Protein AF-S9V5P2-F1 (afdb_monomer_lite)

pLDDT: mean 90.91, std 11.84, range [47.12, 98.38]

InterPro domains:
  IPR003732 D-aminoacyl-tRNA deacylase DTD [PF02580] (3-64)
  IPR003732 D-aminoacyl-tRNA deacylase DTD [PTHR10472] (3-68)
  IPR023509 D-aminoacyl-tRNA deacylase-like superfamily [G3DSA:3.50.80.10] (1-69)
  IPR023509 D-aminoacyl-tRNA deacylase-like superfamily [SSF69500] (3-65)

Structure (mmCIF, N/CA/C/O backbone):
data_AF-S9V5P2-F1
#
_entry.id   AF-S9V5P2-F1
#
loop_
_atom_site.group_PDB
_atom_site.id
_atom_site.type_symbol
_atom_site.label_atom_id
_atom_site.label_alt_id
_atom_site.label_comp_id
_atom_site.label_asym_id
_atom_site.label_entity_id
_atom_site.label_seq_id
_atom_site.pdbx_PDB_ins_code
_atom_site.Cartn_x
_atom_site.Cartn_y
_atom_site.Cartn_z
_atom_site.occupancy
_atom_site.B_iso_or_equiv
_atom_site.auth_seq_id
_atom_site.auth_comp_id
_atom_site.auth_asym_id
_atom_site.auth_atom_id
_atom_site.pdbx_PDB_model_num
ATOM 1 N N . MET A 1 1 ? 2.165 11.902 8.764 1.00 47.12 1 MET A N 1
ATOM 2 C CA . MET A 1 1 ? 1.924 11.258 10.076 1.00 47.12 1 MET A CA 1
ATOM 3 C C . MET A 1 1 ? 1.618 12.371 11.067 1.00 47.12 1 MET A C 1
ATOM 5 O O . MET A 1 1 ? 2.480 13.213 11.276 1.00 47.12 1 MET A O 1
ATOM 9 N N . HIS A 1 2 ? 0.388 12.474 11.574 1.00 51.31 2 HIS A N 1
ATOM 10 C CA . HIS A 1 2 ? 0.044 13.562 12.494 1.00 51.31 2 HIS A CA 1
ATOM 11 C C . HIS A 1 2 ? 0.635 13.251 13.875 1.00 51.31 2 HIS A C 1
ATOM 13 O O . HIS A 1 2 ? 0.151 12.368 14.583 1.00 51.31 2 HIS A O 1
ATOM 19 N N . VAL A 1 3 ? 1.693 13.966 14.259 1.00 53.28 3 VAL A N 1
ATOM 20 C CA . VAL A 1 3 ? 2.254 13.909 15.616 1.00 53.28 3 VAL A CA 1
ATOM 21 C C . VAL A 1 3 ? 1.434 14.840 16.528 1.00 53.28 3 VAL A C 1
ATOM 23 O O . VAL A 1 3 ? 1.738 16.007 16.710 1.00 53.28 3 VAL A O 1
ATOM 26 N N . MET A 1 4 ? 0.284 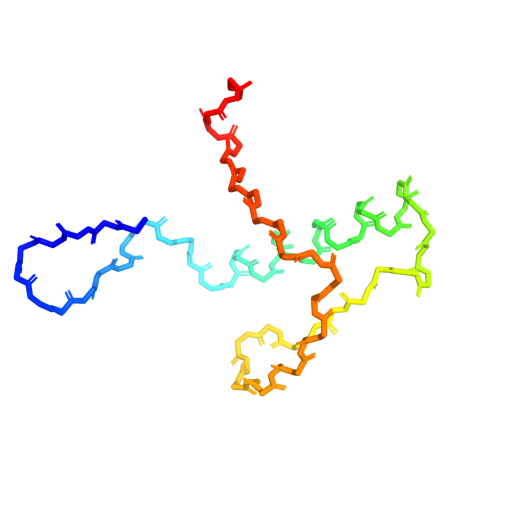14.311 16.945 1.00 58.94 4 MET A N 1
ATOM 27 C CA . MET A 1 4 ? -0.291 14.246 18.297 1.00 58.94 4 MET A CA 1
ATOM 28 C C . MET A 1 4 ? -0.430 15.427 19.272 1.00 58.94 4 MET A C 1
ATOM 30 O O . MET A 1 4 ? 0.501 16.129 19.648 1.00 58.94 4 MET A O 1
ATOM 34 N N . LYS A 1 5 ? -1.590 15.362 19.937 1.00 56.84 5 LYS A N 1
ATOM 35 C CA . LYS A 1 5 ? -1.766 15.556 21.383 1.00 56.84 5 LYS A CA 1
ATOM 36 C C . LYS A 1 5 ? -1.120 14.382 22.176 1.00 56.84 5 LYS A C 1
ATOM 38 O O . LYS A 1 5 ? -1.841 13.477 22.591 1.00 56.84 5 LYS A O 1
ATOM 43 N N . GLY A 1 6 ? 0.209 14.339 22.356 1.00 78.62 6 GLY A N 1
ATOM 44 C CA . GLY A 1 6 ? 0.910 13.323 23.186 1.00 78.62 6 GLY A CA 1
ATOM 45 C C . GLY A 1 6 ? 1.742 12.266 22.428 1.00 78.62 6 GLY A C 1
ATOM 46 O O . GLY A 1 6 ? 2.334 12.592 21.410 1.00 78.62 6 GLY A O 1
ATOM 47 N N . ASN A 1 7 ? 1.806 11.017 22.938 1.00 84.81 7 ASN A N 1
ATOM 48 C CA . ASN A 1 7 ? 2.676 9.926 22.425 1.00 84.81 7 ASN A CA 1
ATOM 49 C C . ASN A 1 7 ? 1.937 8.761 21.712 1.00 84.81 7 ASN A C 1
ATOM 51 O O . ASN A 1 7 ? 2.590 7.885 21.145 1.00 84.81 7 ASN A O 1
ATOM 55 N N . LYS A 1 8 ? 0.591 8.720 21.723 1.00 85.62 8 LYS A N 1
ATOM 56 C CA . LYS A 1 8 ? -0.219 7.716 20.995 1.00 85.62 8 LYS A CA 1
ATOM 57 C C . LYS A 1 8 ? -0.661 8.196 19.600 1.00 85.62 8 LYS A C 1
ATOM 59 O O . LYS A 1 8 ? -1.487 9.114 19.538 1.00 85.62 8 LYS A O 1
ATOM 64 N N . PRO A 1 9 ? -0.214 7.567 18.493 1.00 87.19 9 PRO A N 1
ATOM 65 C CA . PRO A 1 9 ? -0.593 8.012 17.161 1.00 87.19 9 PRO A CA 1
ATOM 66 C C . PRO A 1 9 ? -2.094 7.891 16.945 1.00 87.19 9 PRO A C 1
ATOM 68 O O . PRO A 1 9 ? -2.793 7.071 17.556 1.00 87.19 9 PRO A O 1
ATOM 71 N N . ASP A 1 10 ? -2.577 8.773 16.086 1.00 88.75 10 ASP A N 1
ATOM 72 C CA . ASP A 1 10 ? -3.963 8.830 15.687 1.00 88.75 10 ASP A CA 1
ATOM 73 C C . ASP A 1 10 ? -4.059 8.776 14.160 1.00 88.75 10 ASP A C 1
ATOM 75 O O . ASP A 1 10 ? -3.228 9.342 13.443 1.00 88.75 10 ASP A O 1
ATOM 79 N N . PHE A 1 11 ? -5.067 8.054 13.680 1.00 91.12 11 PHE A N 1
ATOM 80 C CA . PHE A 1 11 ? -5.254 7.723 12.274 1.00 91.12 11 PHE A CA 1
ATOM 81 C C . PHE A 1 11 ? -6.635 8.156 11.761 1.00 91.12 11 PHE A C 1
ATOM 83 O O . PHE A 1 11 ? -7.100 7.617 10.766 1.00 91.12 11 PHE A O 1
ATOM 90 N N . HIS A 1 12 ? -7.302 9.126 12.398 1.00 92.12 12 HIS A N 1
ATOM 91 C CA . HIS A 1 12 ? -8.654 9.569 12.017 1.00 92.12 12 HIS A CA 1
ATOM 92 C C . HIS A 1 12 ? -8.770 10.099 10.576 1.00 92.12 12 HIS A C 1
ATOM 94 O O . HIS A 1 12 ? -9.862 10.124 10.015 1.00 92.12 12 HIS A O 1
ATOM 100 N N . HIS A 1 13 ? -7.658 10.521 9.965 1.00 91.81 13 HIS A 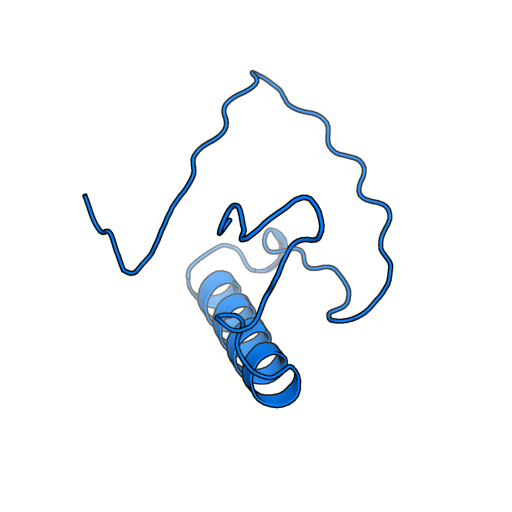N 1
ATOM 101 C CA . HIS A 1 13 ? -7.609 10.917 8.555 1.00 91.81 13 HIS A CA 1
ATOM 102 C C . HIS A 1 13 ? -7.502 9.738 7.576 1.00 91.81 13 HIS A C 1
ATOM 104 O O . HIS A 1 13 ? -7.616 9.951 6.368 1.00 91.81 13 HIS A O 1
ATOM 110 N N . ALA A 1 14 ? -7.246 8.518 8.057 1.00 94.81 14 ALA A N 1
ATOM 111 C CA . ALA A 1 14 ? -7.230 7.334 7.211 1.00 94.81 14 ALA A CA 1
ATOM 112 C C . ALA A 1 14 ? -8.648 7.022 6.712 1.00 94.81 14 ALA A C 1
ATOM 114 O O . ALA A 1 14 ? -9.637 7.202 7.425 1.00 94.81 14 ALA A O 1
ATOM 115 N N . MET A 1 15 ? -8.746 6.550 5.471 1.00 96.19 15 MET A N 1
ATOM 116 C CA . MET A 1 15 ? -10.014 6.104 4.904 1.00 96.19 15 MET A CA 1
ATOM 117 C C . MET A 1 15 ? -10.541 4.879 5.669 1.00 96.19 15 MET A C 1
ATOM 119 O O . MET A 1 15 ? -9.761 4.064 6.162 1.00 96.19 15 MET A O 1
ATOM 123 N N . ASN A 1 16 ? -11.868 4.741 5.749 1.00 97.44 16 ASN A N 1
ATOM 124 C CA . ASN A 1 16 ? -12.500 3.543 6.299 1.00 97.44 16 ASN A CA 1
ATOM 125 C C . ASN A 1 16 ? -12.003 2.276 5.560 1.00 97.44 16 ASN A C 1
ATOM 127 O O . ASN A 1 16 ? -11.864 2.335 4.335 1.00 97.44 16 ASN A O 1
ATOM 131 N N . PRO A 1 17 ? -11.755 1.153 6.265 1.00 96.94 17 PRO A N 1
ATOM 132 C CA . PRO A 1 17 ? -11.125 -0.021 5.669 1.00 96.94 17 PRO A CA 1
ATOM 133 C C . PRO A 1 17 ? -11.822 -0.604 4.440 1.00 96.94 17 PRO A C 1
ATOM 135 O O . PRO A 1 17 ? -11.124 -1.004 3.513 1.00 96.94 17 PRO A O 1
ATOM 138 N N . ASP A 1 18 ? -13.156 -0.610 4.402 1.00 97.25 18 ASP A N 1
ATOM 139 C CA . ASP A 1 18 ? -13.907 -1.214 3.295 1.00 97.25 18 ASP A CA 1
ATOM 140 C C . ASP A 1 18 ? -13.663 -0.432 1.997 1.00 97.25 18 ASP A C 1
ATOM 142 O O . ASP A 1 18 ? -13.219 -0.980 0.989 1.00 97.25 18 ASP A O 1
ATOM 146 N N . LYS A 1 19 ? -13.813 0.897 2.066 1.00 97.94 19 LYS A N 1
ATOM 147 C CA . LYS A 1 19 ? -13.516 1.802 0.943 1.00 97.94 19 LYS A CA 1
ATOM 148 C C . LYS A 1 19 ? -12.026 1.833 0.598 1.00 97.94 19 LYS A C 1
ATOM 150 O O . LYS A 1 19 ? -11.654 1.997 -0.560 1.00 97.94 19 LYS A O 1
ATOM 155 N N . ALA A 1 20 ? -11.161 1.686 1.600 1.00 98.00 20 ALA A N 1
ATOM 156 C CA . ALA A 1 20 ? -9.720 1.657 1.390 1.00 98.00 20 ALA A CA 1
ATOM 157 C C . ALA A 1 20 ? -9.280 0.398 0.628 1.00 98.00 20 ALA A C 1
ATOM 159 O O . ALA A 1 20 ? -8.374 0.488 -0.198 1.00 98.00 20 ALA A O 1
ATOM 160 N N . LEU A 1 21 ? -9.926 -0.750 0.865 1.00 98.06 21 LEU A N 1
ATOM 161 C CA . LEU A 1 21 ? -9.677 -1.979 0.113 1.00 98.06 21 LEU A CA 1
ATOM 162 C C . LEU A 1 21 ? -10.103 -1.834 -1.353 1.00 98.06 21 LEU A C 1
ATOM 164 O O . LEU A 1 21 ? -9.350 -2.228 -2.243 1.00 98.06 21 LEU A O 1
ATOM 168 N N . GLU A 1 22 ? -11.272 -1.242 -1.609 1.00 98.38 22 GLU A N 1
ATOM 169 C CA . GLU A 1 22 ? -11.732 -0.922 -2.969 1.00 98.38 22 GLU A CA 1
ATOM 170 C C . GLU A 1 22 ? -10.709 -0.034 -3.693 1.00 98.38 22 GLU A C 1
ATOM 172 O O . GLU A 1 22 ? -10.176 -0.423 -4.732 1.00 98.38 22 GLU A O 1
ATOM 177 N N . MET A 1 23 ? -10.329 1.093 -3.082 1.00 98.06 23 MET A N 1
ATOM 178 C CA . MET 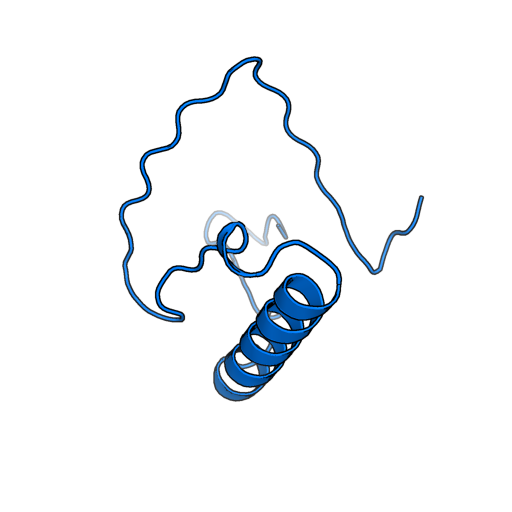A 1 23 ? -9.347 2.023 -3.646 1.00 98.06 23 MET A CA 1
ATOM 179 C C . MET A 1 23 ? -7.963 1.382 -3.850 1.00 98.06 23 MET A C 1
ATOM 181 O O . MET A 1 23 ? -7.286 1.661 -4.840 1.00 98.06 23 MET A O 1
ATOM 185 N N . PHE A 1 24 ? -7.520 0.521 -2.928 1.00 98.12 24 PHE A N 1
ATOM 186 C CA . PHE A 1 24 ? -6.265 -0.220 -3.060 1.00 98.12 24 PHE A CA 1
ATOM 187 C C . PHE A 1 24 ? -6.285 -1.151 -4.278 1.00 98.12 24 PHE A C 1
ATOM 189 O O . PHE A 1 24 ? -5.320 -1.176 -5.045 1.00 98.12 24 PHE A O 1
ATOM 196 N N . ASN A 1 25 ? -7.382 -1.889 -4.475 1.00 97.94 25 ASN A N 1
ATOM 197 C CA . ASN A 1 25 ? -7.546 -2.778 -5.623 1.00 97.94 25 ASN A CA 1
ATOM 198 C C . ASN A 1 25 ? -7.579 -1.989 -6.938 1.00 97.94 25 ASN A C 1
ATOM 200 O O . ASN A 1 25 ? -6.859 -2.343 -7.868 1.00 97.94 25 ASN A O 1
ATOM 204 N N . GLU A 1 26 ? -8.326 -0.884 -6.991 1.00 98.25 26 GLU A N 1
ATOM 205 C CA . GLU A 1 26 ? -8.359 -0.002 -8.164 1.00 98.25 26 GLU A CA 1
ATOM 206 C C . GLU A 1 26 ? -6.969 0.547 -8.512 1.00 98.25 26 GLU A C 1
ATOM 208 O O . GLU A 1 26 ? -6.571 0.562 -9.680 1.00 98.25 26 GLU A O 1
ATOM 213 N N . LEU A 1 27 ? -6.197 0.971 -7.504 1.00 97.38 27 LEU A N 1
ATOM 214 C CA . LEU A 1 27 ? -4.833 1.455 -7.704 1.00 97.38 27 LEU A CA 1
ATOM 215 C C . LEU A 1 27 ? -3.923 0.348 -8.246 1.00 97.38 27 LEU A C 1
ATOM 217 O O . LEU A 1 27 ? -3.208 0.580 -9.222 1.00 97.38 27 LEU A O 1
ATOM 221 N N . ARG A 1 28 ? -3.955 -0.846 -7.640 1.00 97.19 28 ARG A N 1
ATOM 222 C CA . ARG A 1 28 ? -3.200 -2.016 -8.113 1.00 97.19 28 ARG A CA 1
ATOM 223 C C . ARG A 1 28 ? -3.520 -2.308 -9.576 1.00 97.19 28 ARG A C 1
ATOM 225 O O . ARG A 1 28 ? -2.596 -2.486 -10.369 1.00 97.19 28 ARG A O 1
ATOM 232 N N . ASP A 1 29 ? -4.800 -2.347 -9.933 1.00 97.69 29 ASP A N 1
ATOM 233 C CA . ASP A 1 29 ? -5.244 -2.704 -11.281 1.00 97.69 29 ASP A CA 1
ATOM 234 C C . ASP A 1 29 ? -4.820 -1.644 -12.296 1.00 97.69 29 ASP A C 1
ATOM 236 O O . ASP A 1 29 ? -4.278 -1.970 -13.353 1.00 97.69 29 ASP A O 1
ATOM 240 N N . LYS A 1 30 ? -4.948 -0.362 -11.940 1.00 98.19 30 LYS A N 1
ATOM 241 C CA . LYS A 1 30 ? -4.482 0.744 -12.780 1.00 98.19 30 LYS A CA 1
ATOM 242 C C . LYS A 1 30 ? -2.969 0.713 -12.996 1.00 98.19 30 LYS A C 1
ATOM 244 O O . LYS A 1 30 ? -2.517 0.926 -14.121 1.00 98.19 30 LYS A O 1
ATOM 249 N N . LEU A 1 31 ? -2.183 0.446 -11.951 1.00 97.81 31 LEU A N 1
ATOM 250 C CA . LEU A 1 31 ? -0.726 0.310 -12.059 1.00 97.81 31 LEU A CA 1
ATOM 251 C C . LEU A 1 31 ? -0.343 -0.887 -12.930 1.00 97.81 31 LEU A C 1
ATOM 253 O O . LEU A 1 31 ? 0.496 -0.749 -13.815 1.00 97.81 31 LEU A O 1
ATOM 257 N N . SER A 1 32 ? -1.004 -2.026 -12.727 1.00 97.06 32 SER A N 1
ATOM 258 C CA . SER A 1 32 ? -0.767 -3.249 -13.502 1.00 97.06 32 SER A CA 1
ATOM 259 C C . SER A 1 32 ? -1.094 -3.060 -14.982 1.00 97.06 32 SER A C 1
ATOM 261 O O . SER A 1 32 ? -0.374 -3.575 -15.830 1.00 97.06 32 SER A O 1
ATOM 263 N N . ALA A 1 33 ? -2.138 -2.286 -15.297 1.00 97.81 33 ALA A N 1
ATOM 264 C CA . ALA A 1 33 ? -2.524 -1.963 -16.669 1.00 97.81 33 ALA A CA 1
ATOM 265 C C . ALA A 1 33 ? -1.625 -0.902 -17.333 1.00 97.81 33 ALA A C 1
ATOM 267 O O . ALA A 1 33 ? -1.452 -0.920 -18.548 1.00 97.81 33 ALA A O 1
ATOM 268 N N . THR A 1 34 ? -1.077 0.042 -16.559 1.00 9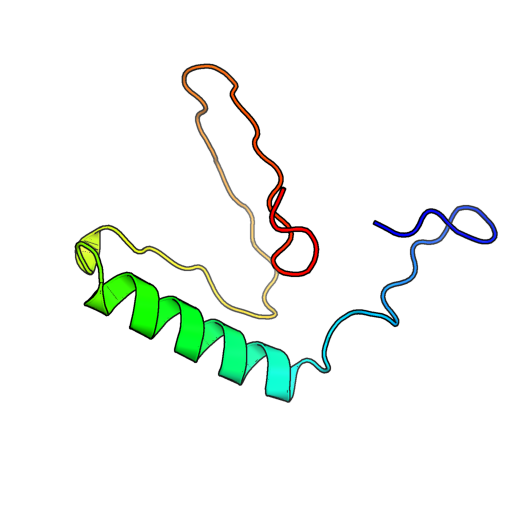8.12 34 THR A N 1
ATOM 269 C CA . THR A 1 34 ? -0.245 1.142 -17.090 1.00 98.12 34 THR A CA 1
ATOM 270 C C . THR A 1 34 ? 1.236 0.754 -17.200 1.00 98.12 34 THR A C 1
ATOM 272 O O . THR A 1 34 ? 1.991 1.385 -17.937 1.00 98.12 34 THR A O 1
ATOM 275 N N . TYR A 1 35 ? 1.666 -0.272 -16.464 1.00 97.12 35 TYR A N 1
ATOM 276 C CA . TYR A 1 35 ? 3.037 -0.775 -16.439 1.00 97.12 35 TYR A CA 1
ATOM 277 C C . TYR A 1 35 ? 3.094 -2.257 -16.864 1.00 97.12 35 TYR A C 1
ATOM 279 O O . TYR A 1 35 ? 2.222 -2.752 -17.570 1.00 97.12 35 TYR A O 1
ATOM 287 N N . VAL A 1 36 ? 4.151 -2.975 -16.481 1.00 96.38 36 VAL A N 1
ATOM 288 C CA . VAL A 1 36 ? 4.278 -4.421 -16.671 1.00 96.38 36 VAL A CA 1
ATOM 289 C C . VAL A 1 36 ? 3.605 -5.118 -15.492 1.00 96.38 36 VAL A C 1
ATOM 291 O O . VAL A 1 36 ? 4.132 -5.068 -14.381 1.00 96.38 36 VAL A O 1
ATOM 294 N N . ALA A 1 37 ? 2.465 -5.768 -15.736 1.00 94.56 37 ALA A N 1
ATOM 295 C CA . ALA A 1 37 ? 1.639 -6.395 -14.699 1.00 94.56 37 ALA A CA 1
ATOM 296 C C . ALA A 1 37 ? 2.436 -7.325 -13.764 1.00 94.56 37 ALA A C 1
ATOM 298 O O . ALA A 1 37 ? 2.346 -7.190 -12.548 1.00 94.56 37 ALA A O 1
ATOM 299 N N . ASP A 1 38 ? 3.310 -8.174 -14.313 1.00 95.56 38 ASP A N 1
ATOM 300 C CA . ASP A 1 38 ? 4.119 -9.129 -13.534 1.00 95.56 38 ASP A CA 1
ATOM 301 C C . ASP A 1 38 ? 5.153 -8.465 -12.607 1.00 95.56 38 ASP A C 1
ATOM 303 O O . ASP A 1 38 ? 5.736 -9.117 -11.743 1.00 95.56 38 ASP A O 1
ATOM 307 N N . ARG A 1 39 ? 5.406 -7.163 -12.781 1.00 96.31 39 ARG A N 1
ATOM 308 C CA . ARG A 1 39 ? 6.292 -6.375 -11.912 1.00 96.31 39 ARG A CA 1
ATOM 309 C C . ARG A 1 39 ? 5.538 -5.623 -10.818 1.00 96.31 39 ARG A C 1
ATOM 311 O O . ARG A 1 39 ? 6.174 -5.005 -9.967 1.00 96.31 39 ARG A O 1
ATOM 318 N N . VAL A 1 40 ? 4.207 -5.660 -10.824 1.00 96.94 40 VAL A N 1
ATOM 319 C CA . VAL A 1 40 ? 3.362 -5.045 -9.798 1.00 96.94 40 VAL A CA 1
ATOM 320 C C . VAL A 1 40 ? 2.978 -6.116 -8.780 1.00 96.94 40 VAL A C 1
ATOM 322 O O . VAL A 1 40 ? 1.959 -6.789 -8.897 1.00 96.94 40 VAL A O 1
ATOM 325 N N . ALA A 1 41 ? 3.820 -6.284 -7.763 1.00 96.06 41 ALA A N 1
ATOM 326 C CA . ALA A 1 41 ? 3.559 -7.206 -6.663 1.00 96.06 41 ALA A CA 1
ATOM 327 C C . ALA A 1 41 ? 2.798 -6.516 -5.519 1.00 96.06 41 ALA A C 1
ATOM 329 O O . ALA A 1 41 ? 3.049 -5.354 -5.194 1.00 96.06 41 ALA A O 1
ATOM 330 N N . THR A 1 42 ? 1.897 -7.253 -4.864 1.00 97.06 42 THR A N 1
ATOM 331 C CA . THR A 1 42 ? 1.150 -6.783 -3.687 1.00 97.06 42 THR A CA 1
ATOM 332 C C . THR A 1 42 ? 1.178 -7.802 -2.554 1.00 97.06 42 THR A C 1
ATOM 334 O O . THR A 1 42 ? 1.246 -9.005 -2.793 1.00 97.06 42 THR A O 1
ATOM 337 N N . GLY A 1 43 ? 1.050 -7.322 -1.315 1.00 96.12 43 GLY A N 1
ATOM 338 C CA . GLY A 1 43 ? 0.765 -8.162 -0.150 1.00 96.12 43 GLY A CA 1
ATOM 339 C C . GLY A 1 43 ? -0.730 -8.464 0.019 1.00 96.12 43 GLY A C 1
ATOM 340 O O . GLY A 1 43 ? -1.508 -8.406 -0.934 1.00 96.12 43 GLY A O 1
ATOM 341 N N . LYS A 1 44 ? -1.145 -8.747 1.261 1.00 96.75 44 LYS A N 1
ATOM 342 C CA . LYS A 1 44 ? -2.557 -8.919 1.636 1.00 96.75 44 LYS A CA 1
ATOM 343 C C . LYS A 1 44 ? -3.030 -7.742 2.487 1.00 96.75 44 LYS A C 1
ATOM 345 O O . LYS A 1 44 ? -2.519 -7.519 3.583 1.00 96.75 44 LYS A O 1
ATOM 350 N N . PHE A 1 45 ? -4.018 -6.999 1.989 1.00 97.12 45 PHE A N 1
ATOM 351 C CA . PHE A 1 45 ? -4.609 -5.867 2.707 1.00 97.12 45 PHE A CA 1
ATOM 352 C C . PHE A 1 45 ? -5.187 -6.315 4.061 1.00 97.12 45 PHE A C 1
ATOM 354 O O . PHE A 1 45 ? -5.705 -7.424 4.173 1.00 97.12 45 PHE A O 1
ATOM 361 N N . GLN A 1 46 ? -5.069 -5.476 5.095 1.00 95.38 46 GLN A N 1
ATOM 362 C CA . GLN A 1 46 ? -5.517 -5.765 6.471 1.00 95.38 46 GLN A CA 1
ATOM 363 C C . GLN A 1 46 ? -4.931 -7.023 7.138 1.00 95.38 46 GLN A C 1
ATOM 365 O O . GLN A 1 46 ? -5.462 -7.504 8.137 1.00 95.38 46 GLN A O 1
ATOM 370 N N . ASN A 1 47 ? -3.810 -7.540 6.640 1.00 97.75 47 ASN A N 1
ATOM 371 C CA . ASN A 1 47 ? -3.104 -8.642 7.282 1.00 97.75 47 ASN A CA 1
ATOM 372 C C . ASN A 1 47 ? -1.804 -8.146 7.916 1.00 97.75 47 ASN A C 1
ATOM 374 O O . ASN A 1 47 ? -1.160 -7.226 7.410 1.00 97.75 47 ASN A O 1
ATOM 378 N N . TYR A 1 48 ? -1.403 -8.785 9.015 1.00 97.94 48 TYR A N 1
ATOM 379 C CA . TYR A 1 48 ? -0.044 -8.637 9.519 1.00 97.94 48 TYR A CA 1
ATOM 380 C C . TYR A 1 48 ? 0.936 -9.195 8.481 1.00 97.94 48 TYR A C 1
ATOM 382 O O . TYR A 1 48 ? 0.724 -10.285 7.946 1.00 97.94 48 TYR A O 1
ATOM 390 N N . MET A 1 49 ? 1.993 -8.441 8.188 1.00 97.50 49 MET A N 1
ATOM 391 C CA . MET A 1 49 ? 2.991 -8.800 7.186 1.00 97.50 49 MET A CA 1
ATOM 392 C C . MET A 1 49 ? 4.390 -8.522 7.724 1.00 97.50 49 MET A C 1
ATOM 394 O O . MET A 1 49 ? 4.624 -7.486 8.344 1.00 97.50 49 MET A O 1
ATOM 398 N N . ASN A 1 50 ? 5.313 -9.434 7.433 1.00 97.25 50 ASN A N 1
ATOM 399 C CA . ASN A 1 50 ? 6.743 -9.217 7.597 1.00 97.25 50 ASN A CA 1
ATOM 400 C C . ASN A 1 50 ? 7.344 -8.987 6.205 1.00 97.25 50 ASN A C 1
ATOM 402 O O . ASN A 1 50 ? 7.204 -9.852 5.341 1.00 97.25 50 ASN A O 1
ATOM 406 N N . ILE A 1 51 ? 7.940 -7.816 5.971 1.00 94.88 51 ILE A N 1
ATOM 407 C CA . ILE A 1 51 ? 8.455 -7.411 4.656 1.00 94.88 51 ILE A CA 1
ATOM 408 C C . ILE A 1 51 ? 9.975 -7.317 4.740 1.00 94.88 51 ILE A C 1
ATOM 410 O O . ILE A 1 51 ? 10.508 -6.501 5.489 1.00 94.88 51 ILE A O 1
ATOM 414 N N . GLU A 1 52 ? 10.659 -8.131 3.943 1.00 95.19 52 GLU A N 1
ATOM 415 C CA . GLU A 1 52 ? 12.104 -8.043 3.749 1.00 95.19 52 GLU A CA 1
ATOM 416 C C . GLU A 1 52 ? 12.395 -7.184 2.518 1.00 95.19 52 GLU A C 1
ATOM 418 O O . GLU A 1 52 ? 11.845 -7.413 1.440 1.00 95.19 52 GLU A O 1
ATOM 423 N N . GLN A 1 53 ? 13.252 -6.178 2.678 1.00 92.19 53 GLN A N 1
ATOM 424 C CA . GLN A 1 53 ? 13.606 -5.248 1.611 1.00 92.19 53 GLN A CA 1
ATOM 425 C C . GLN A 1 53 ? 15.120 -5.052 1.576 1.00 92.19 53 GLN A C 1
ATOM 427 O O . GLN A 1 53 ? 15.729 -4.669 2.574 1.00 92.19 53 GLN A O 1
ATOM 432 N N . VAL A 1 54 ? 15.716 -5.263 0.403 1.00 93.50 54 VAL A N 1
ATOM 433 C CA . VAL A 1 54 ? 17.116 -4.924 0.127 1.00 93.50 54 VAL A CA 1
ATOM 434 C C . VAL A 1 54 ? 17.130 -3.598 -0.625 1.00 93.50 54 VAL A C 1
ATOM 436 O O . VAL A 1 54 ? 16.554 -3.493 -1.706 1.00 93.50 54 VAL A O 1
ATOM 439 N N . MET A 1 55 ? 17.745 -2.572 -0.039 1.00 91.94 55 MET A N 1
ATOM 440 C CA . MET A 1 55 ? 17.890 -1.260 -0.672 1.00 91.94 55 MET A CA 1
ATOM 441 C C . MET A 1 55 ? 19.285 -1.117 -1.274 1.00 91.94 55 MET A C 1
ATOM 443 O O . MET A 1 55 ? 20.273 -1.218 -0.554 1.00 91.94 55 MET A O 1
ATOM 447 N N . ASP A 1 56 ? 19.351 -0.834 -2.571 1.00 88.25 56 ASP A N 1
ATOM 448 C CA . ASP A 1 56 ? 20.574 -0.431 -3.269 1.00 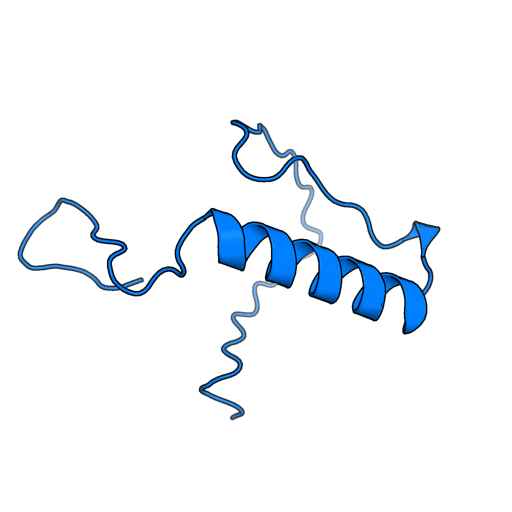88.25 56 ASP A CA 1
ATOM 449 C C . ASP A 1 56 ? 20.589 1.107 -3.360 1.00 88.25 56 ASP A C 1
ATOM 451 O O . ASP A 1 56 ? 19.803 1.696 -4.103 1.00 88.25 56 ASP A O 1
ATOM 455 N N . GLY A 1 57 ? 21.346 1.780 -2.485 1.00 80.88 57 GLY A N 1
ATOM 456 C CA . GLY A 1 57 ? 21.188 3.220 -2.230 1.00 80.88 57 GLY A CA 1
ATOM 457 C C . GLY A 1 57 ? 21.598 3.615 -0.809 1.00 80.88 57 GLY A C 1
ATOM 458 O O . GLY A 1 57 ? 22.783 3.512 -0.501 1.00 80.88 57 GLY A O 1
ATOM 459 N N . PRO A 1 58 ? 20.709 4.071 0.098 1.00 87.75 58 PRO A N 1
ATOM 460 C CA . PRO A 1 58 ? 19.244 4.096 0.079 1.00 87.75 58 PRO A CA 1
ATOM 461 C C . PRO A 1 58 ? 18.659 5.436 -0.395 1.00 87.75 58 PRO A C 1
ATOM 463 O O . PRO A 1 58 ? 19.128 6.508 -0.017 1.00 87.75 58 PRO A O 1
ATOM 466 N N . VAL A 1 59 ? 17.579 5.376 -1.174 1.00 93.50 59 VAL A N 1
ATOM 467 C CA . VAL A 1 59 ? 16.818 6.555 -1.610 1.00 93.50 59 VAL A CA 1
ATOM 468 C C . VAL A 1 59 ? 15.363 6.386 -1.191 1.00 93.50 59 VAL A C 1
ATOM 470 O O . VAL A 1 59 ? 14.713 5.420 -1.584 1.00 93.50 59 VAL A O 1
ATOM 473 N N . THR A 1 60 ? 14.847 7.345 -0.421 1.00 93.12 60 THR A N 1
ATOM 474 C CA . THR A 1 60 ? 13.457 7.353 0.051 1.00 93.12 60 THR A CA 1
ATOM 475 C C . THR A 1 60 ? 12.763 8.613 -0.442 1.00 93.12 60 THR A C 1
ATOM 477 O O . THR A 1 60 ? 13.159 9.720 -0.085 1.00 93.12 60 THR A O 1
ATOM 480 N N . LEU A 1 61 ? 11.708 8.443 -1.239 1.00 92.81 61 LEU A N 1
ATOM 481 C CA . LEU A 1 61 ? 10.857 9.528 -1.724 1.00 92.81 61 LEU A CA 1
ATOM 482 C C . LEU A 1 61 ? 9.482 9.427 -1.062 1.00 92.81 61 LEU A C 1
ATOM 484 O O . LEU A 1 61 ? 8.901 8.344 -0.992 1.00 92.81 61 LEU A O 1
ATOM 488 N N . VAL A 1 62 ? 8.959 10.556 -0.589 1.00 93.69 62 VAL A N 1
ATOM 489 C CA . VAL A 1 62 ? 7.609 10.650 -0.020 1.00 93.69 62 VAL A CA 1
ATOM 490 C C . VAL A 1 62 ? 6.742 11.432 -0.995 1.00 93.69 62 VAL A C 1
ATOM 492 O O . VAL A 1 62 ? 7.060 12.571 -1.317 1.00 93.69 62 VAL A O 1
ATOM 495 N N . LEU A 1 63 ? 5.655 10.816 -1.459 1.00 93.62 63 LEU A N 1
ATOM 496 C CA . LEU A 1 63 ? 4.706 11.420 -2.394 1.00 93.62 63 LEU A CA 1
ATOM 497 C C . LEU A 1 63 ? 3.349 11.588 -1.709 1.00 93.62 63 LEU A C 1
ATOM 499 O O . LEU A 1 63 ? 2.835 10.639 -1.113 1.00 93.62 63 LEU A O 1
ATOM 503 N N . ASP A 1 64 ? 2.745 12.769 -1.831 1.00 94.25 64 ASP A N 1
ATOM 504 C CA . ASP A 1 64 ? 1.375 13.032 -1.386 1.00 94.25 64 ASP A CA 1
ATOM 505 C C . ASP A 1 64 ? 0.556 13.574 -2.560 1.00 94.25 64 ASP A C 1
ATOM 507 O O . ASP A 1 64 ? 0.794 14.664 -3.055 1.00 94.25 64 ASP A O 1
ATOM 511 N N . SER A 1 65 ? -0.460 12.833 -3.004 1.00 93.62 65 SER A N 1
ATOM 512 C CA . SER A 1 65 ? -1.328 13.263 -4.113 1.00 93.62 65 SER A CA 1
ATOM 513 C C . SER A 1 65 ? -2.040 14.609 -3.888 1.00 93.62 65 SER A C 1
ATOM 515 O O . SER A 1 65 ? -2.466 15.241 -4.861 1.00 93.62 65 SER A O 1
ATOM 517 N N . LYS A 1 66 ? -2.188 15.043 -2.626 1.00 92.25 66 LYS A N 1
ATOM 518 C CA . LYS A 1 66 ? -2.740 16.354 -2.258 1.00 92.25 66 LYS A CA 1
ATOM 519 C C . LYS A 1 66 ? -1.695 17.470 -2.331 1.00 92.25 66 LYS A C 1
ATOM 521 O O . LYS A 1 66 ? -2.088 18.628 -2.422 1.00 92.25 66 LYS A O 1
ATOM 526 N N . ASN A 1 67 ? -0.407 17.126 -2.322 1.00 91.31 67 ASN A N 1
ATOM 527 C CA . ASN A 1 67 ? 0.717 18.043 -2.462 1.00 91.31 67 ASN A CA 1
ATOM 528 C C . ASN A 1 67 ? 1.558 17.668 -3.697 1.00 91.31 67 ASN A C 1
ATOM 530 O O . ASN A 1 67 ? 2.463 16.843 -3.619 1.00 91.31 67 ASN A O 1
ATOM 534 N N . LYS A 1 68 ? 1.211 18.244 -4.854 1.00 80.94 68 LYS A N 1
ATOM 535 C CA . LYS A 1 68 ? 1.772 17.880 -6.171 1.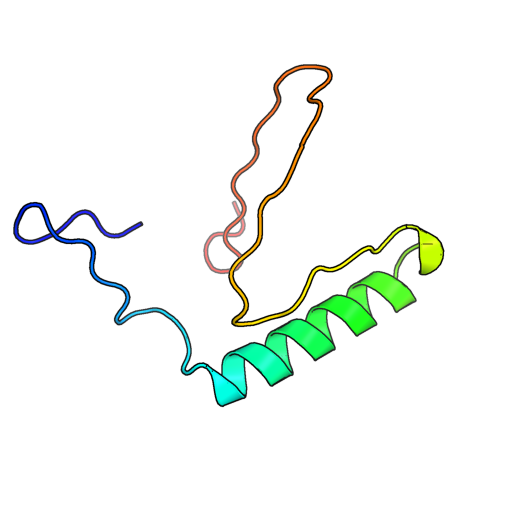00 80.94 68 LYS A CA 1
ATOM 536 C C . LYS A 1 68 ? 3.044 18.652 -6.556 1.00 80.94 68 LYS A C 1
ATOM 538 O O . LYS A 1 68 ? 3.351 18.714 -7.746 1.00 80.94 68 LYS A O 1
ATOM 543 N N . GLU A 1 69 ? 3.708 19.277 -5.591 1.00 67.19 69 GLU A N 1
ATOM 544 C CA . GLU A 1 69 ? 4.973 19.998 -5.796 1.00 67.19 69 GLU A CA 1
ATOM 545 C C . GLU A 1 69 ? 6.183 19.059 -5.866 1.00 67.19 69 GLU A C 1
ATOM 547 O O . GLU A 1 69 ? 6.159 17.996 -5.202 1.00 67.19 69 GLU A O 1
#

Sequence (69 aa):
MHVMKGNKPDFHHAMNPDKALEMFNELRDKLSATYVADRVATGKFQNYMNIEQVMDGPVTLVLDSKNKE

Radius of gyration: 15.42 Å; chains: 1; bounding box: 35×29×40 Å

Organism: NCBI:txid28005

Foldseek 3Di:
DDPDPDDDDDDVVDDDQVVVVVVVVVVLVVCVVVDPVVPRDDDDRPDDDDDDDDQPDPDDDDDDPVDPD

Secondary structure (DSSP, 8-state):
----SSSS---TTSPPHHHHHHHHHHHHHHHHHHS-GGG-----TTS--------SS------BTTB--